Protein AF-X1UWQ8-F1 (afdb_monomer)

Sequence (134 aa):
TTWFAGAKGCVGIVIGEEEFTGERKAFIGAANGRNENADAEAITAWGIRLSVAVLQGLIKKLEVNSKVTKKVTGLIETWKCHICGEERPDDKISVLSKPLIINGQACGEQNIRYCNDRPGCLEGAKGFSFFKEG

Foldseek 3Di:
DDWDDDPVFIKDWEFDQDPPPRDTWIFIDTDRPPDPVVRNVCRNVPTHTDDPVNVVVVLVVVVVVPPPPPPPVPPFPWDQQPQPRDTDGPVQKDWDKDFDADPNDGPGIDTGIFGPPDPSRVVSSVVDDPDDDD

pLDDT: mean 83.84, std 14.4, range [43.22, 97.81]

Organism: NCBI:txid412755

Nearest PDB structures (foldseek):
  5xxu-assembly1_V  TM=4.695E-01  e=8.334E+00  Toxoplasma gondii
  4v8m-assembly1_AV  TM=4.162E-01  e=5.517E+00  Trypanosoma brucei brucei TREU927
  6om5-assembly1_A  TM=2.177E-01  e=3.061E+00  Haemophilus haemolyticus

Solvent-accessible surface area (backbone atoms only — not comparable to full-atom values): 8106 Å² total; per-residue (Å²): 116,50,77,52,75,55,101,90,47,25,37,36,42,33,74,36,64,40,90,91,74,68,49,79,43,43,20,40,29,78,36,86,76,83,45,70,66,64,41,43,51,50,23,60,76,72,30,48,75,56,50,71,67,57,52,51,54,49,51,56,61,50,56,74,53,76,84,66,58,83,72,74,77,64,78,68,65,58,44,61,17,74,67,81,63,48,74,35,49,55,95,43,48,41,73,51,76,43,76,33,68,58,97,89,38,78,78,51,72,42,77,45,35,21,34,72,83,38,71,71,26,54,59,43,54,74,74,59,64,98,69,73,87,127

Structure (mmCIF, N/CA/C/O backbone):
data_AF-X1UWQ8-F1
#
_entry.id   AF-X1UWQ8-F1
#
loop_
_atom_site.group_PDB
_atom_site.id
_atom_site.type_symbol
_atom_site.label_atom_id
_atom_site.label_alt_id
_atom_site.label_comp_id
_atom_site.label_asym_id
_atom_site.label_entity_id
_atom_site.label_seq_id
_atom_site.pdbx_PDB_ins_code
_atom_site.Cartn_x
_atom_site.Cartn_y
_atom_site.Cartn_z
_atom_site.occupancy
_atom_site.B_iso_or_equiv
_atom_site.auth_seq_id
_atom_site.auth_comp_id
_atom_site.auth_asym_id
_atom_site.auth_atom_id
_atom_site.pdbx_PDB_model_num
ATOM 1 N N . THR A 1 1 ? 8.408 4.550 -9.727 1.00 85.75 1 THR A N 1
ATOM 2 C CA . THR A 1 1 ? 8.168 4.367 -11.173 1.00 85.75 1 THR A CA 1
ATOM 3 C C . THR A 1 1 ? 7.731 2.932 -11.424 1.00 85.75 1 THR A C 1
ATOM 5 O O . THR A 1 1 ? 7.945 2.072 -10.576 1.00 85.75 1 THR A O 1
ATOM 8 N N . THR A 1 2 ? 7.059 2.654 -12.537 1.00 88.50 2 THR A N 1
ATOM 9 C CA . THR A 1 2 ? 6.747 1.297 -13.018 1.00 88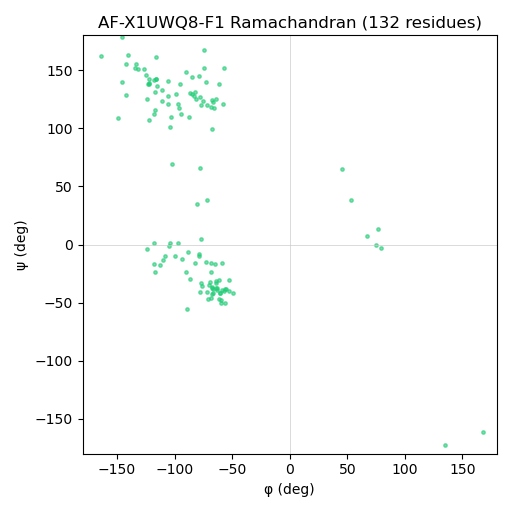.50 2 THR A CA 1
ATOM 10 C C . THR A 1 2 ? 6.864 1.305 -14.535 1.00 88.50 2 THR A C 1
ATOM 12 O O . THR A 1 2 ? 6.270 2.166 -15.175 1.00 88.50 2 THR A O 1
ATOM 15 N N . TRP A 1 3 ? 7.611 0.363 -15.108 1.00 88.44 3 TRP A N 1
ATOM 16 C CA . TRP A 1 3 ? 7.931 0.348 -16.536 1.00 88.44 3 TRP A CA 1
ATOM 17 C C . TRP A 1 3 ? 7.389 -0.897 -17.232 1.00 88.44 3 TRP A C 1
ATOM 19 O O . TRP A 1 3 ? 7.442 -2.003 -16.698 1.00 88.44 3 TRP A O 1
ATOM 29 N N . PHE A 1 4 ? 6.914 -0.706 -18.457 1.00 88.19 4 PHE A N 1
ATOM 30 C CA . PHE A 1 4 ? 6.446 -1.738 -19.370 1.00 88.19 4 PHE A CA 1
ATOM 31 C C . PHE A 1 4 ? 7.267 -1.628 -20.654 1.00 88.19 4 PHE A C 1
ATOM 33 O O . PHE A 1 4 ? 7.101 -0.683 -21.425 1.00 88.19 4 PHE A O 1
ATOM 40 N N . ALA A 1 5 ? 8.176 -2.574 -20.873 1.00 87.56 5 ALA A N 1
ATOM 41 C CA . ALA A 1 5 ? 9.035 -2.603 -22.051 1.00 87.56 5 ALA A CA 1
ATOM 42 C C . ALA A 1 5 ? 8.574 -3.686 -23.031 1.00 87.56 5 ALA A C 1
ATOM 44 O O . ALA A 1 5 ? 8.202 -4.791 -22.633 1.00 87.56 5 ALA A O 1
ATOM 4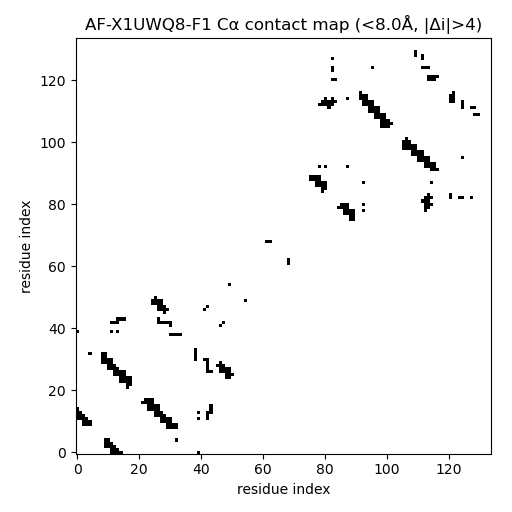5 N N . GLY A 1 6 ? 8.625 -3.377 -24.324 1.00 82.31 6 GLY A N 1
ATOM 46 C CA . GLY A 1 6 ? 8.396 -4.335 -25.399 1.00 82.31 6 GLY A CA 1
ATOM 47 C C . GLY A 1 6 ? 9.263 -4.020 -26.613 1.00 82.31 6 GLY A C 1
ATOM 48 O O . GLY A 1 6 ? 9.971 -3.018 -26.648 1.00 82.31 6 GLY A O 1
ATOM 49 N N . ALA A 1 7 ? 9.165 -4.842 -27.658 1.00 80.81 7 ALA A N 1
ATOM 50 C CA . ALA A 1 7 ? 9.965 -4.679 -28.879 1.00 80.81 7 ALA A CA 1
ATOM 51 C C . ALA A 1 7 ? 9.777 -3.319 -29.589 1.00 80.81 7 ALA A C 1
ATOM 53 O O . ALA A 1 7 ? 10.574 -2.960 -30.449 1.00 80.81 7 ALA A O 1
ATOM 54 N N . LYS A 1 8 ? 8.717 -2.572 -29.252 1.00 81.19 8 LYS A N 1
ATOM 55 C CA . LYS A 1 8 ? 8.367 -1.280 -29.859 1.00 81.19 8 LYS A CA 1
ATOM 56 C C . LYS A 1 8 ? 8.689 -0.064 -28.981 1.00 81.19 8 LYS A C 1
ATOM 58 O O . LYS A 1 8 ? 8.396 1.051 -29.397 1.00 81.19 8 LYS A O 1
ATOM 63 N N . GLY A 1 9 ? 9.267 -0.260 -27.795 1.00 85.31 9 GLY A N 1
ATOM 64 C CA . GLY A 1 9 ? 9.643 0.823 -26.884 1.00 85.31 9 GLY A CA 1
ATOM 65 C C . GLY A 1 9 ? 9.246 0.569 -25.433 1.00 85.31 9 GLY A C 1
ATOM 66 O O . GLY A 1 9 ? 8.779 -0.518 -25.077 1.00 85.31 9 GLY A O 1
ATOM 67 N N . CYS A 1 10 ? 9.432 1.596 -24.605 1.00 90.00 10 CYS A N 1
ATOM 68 C CA . CYS A 1 10 ? 9.157 1.565 -23.174 1.00 90.00 10 CYS A CA 1
ATOM 69 C C . CYS A 1 10 ? 8.023 2.532 -22.831 1.00 90.00 10 CYS A C 1
ATOM 71 O O . CYS A 1 10 ? 7.997 3.664 -23.303 1.00 90.00 10 CYS A O 1
ATOM 73 N N . VAL A 1 11 ? 7.092 2.095 -21.990 1.00 92.56 11 VAL A N 1
ATOM 74 C CA . VAL A 1 11 ? 6.048 2.938 -21.400 1.00 92.56 11 VAL A CA 1
ATOM 75 C C . VAL A 1 11 ? 6.247 2.953 -19.893 1.00 92.56 11 VAL A C 1
ATOM 77 O O . VAL A 1 11 ? 6.416 1.900 -19.282 1.00 92.56 11 VAL A O 1
ATOM 80 N N . GLY A 1 12 ? 6.235 4.136 -19.291 1.00 91.31 12 GLY A N 1
ATOM 81 C CA . GLY A 1 12 ? 6.406 4.325 -17.855 1.00 91.31 12 GLY A CA 1
ATOM 82 C C . GLY A 1 12 ? 5.170 4.907 -17.201 1.00 91.31 12 GLY A C 1
ATOM 83 O O . GLY A 1 12 ? 4.531 5.788 -17.769 1.00 91.31 12 GLY A O 1
ATOM 84 N N . ILE A 1 13 ? 4.874 4.443 -15.988 1.00 92.44 13 ILE A N 1
ATOM 85 C CA . ILE A 1 13 ? 4.025 5.134 -15.021 1.00 92.44 13 ILE A CA 1
ATOM 86 C C . ILE A 1 13 ? 4.933 5.719 -13.933 1.00 92.44 13 ILE A C 1
ATOM 88 O O . ILE A 1 13 ? 5.672 4.995 -13.256 1.00 92.44 13 ILE A O 1
ATOM 92 N N . VAL A 1 14 ? 4.890 7.035 -13.761 1.00 92.44 14 VAL A N 1
ATOM 93 C CA . VAL A 1 14 ? 5.773 7.799 -12.871 1.00 92.44 14 VAL A CA 1
ATOM 94 C C . VAL A 1 14 ? 4.927 8.565 -11.867 1.00 92.44 14 VAL A C 1
ATOM 96 O O . VAL A 1 14 ? 3.890 9.109 -12.226 1.00 92.44 14 VAL A O 1
ATOM 99 N N . ILE A 1 15 ? 5.349 8.589 -10.602 1.00 90.69 15 ILE A N 1
ATOM 100 C CA . ILE A 1 15 ? 4.745 9.472 -9.604 1.00 90.69 15 ILE A CA 1
ATOM 101 C C . ILE A 1 15 ? 5.625 10.711 -9.534 1.00 90.69 15 ILE A C 1
ATOM 103 O O . ILE A 1 15 ? 6.792 10.589 -9.169 1.00 90.69 15 ILE A O 1
ATOM 107 N N . GLY A 1 16 ? 5.061 11.859 -9.884 1.00 86.88 16 GLY A N 1
ATOM 108 C CA . GLY A 1 16 ? 5.704 13.163 -9.783 1.00 86.88 16 GLY A CA 1
ATOM 109 C C . GLY 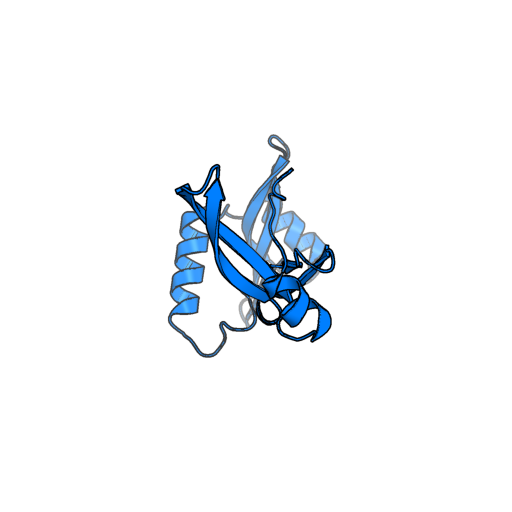A 1 16 ? 4.963 14.060 -8.802 1.00 86.88 16 GLY A C 1
ATOM 110 O O . GLY A 1 16 ? 3.802 13.810 -8.467 1.00 86.88 16 GLY A O 1
ATOM 111 N N . GLU A 1 17 ? 5.641 15.094 -8.333 1.00 85.44 17 GLU A N 1
ATOM 112 C CA . GLU A 1 17 ? 5.049 16.158 -7.530 1.00 85.44 17 GLU A CA 1
ATOM 113 C C . GLU A 1 17 ? 4.751 17.345 -8.447 1.00 85.44 17 GLU A C 1
ATOM 115 O O . GLU A 1 17 ? 5.595 17.736 -9.250 1.00 85.44 17 GLU A O 1
ATOM 120 N N . GLU A 1 18 ? 3.533 17.880 -8.395 1.00 77.69 18 G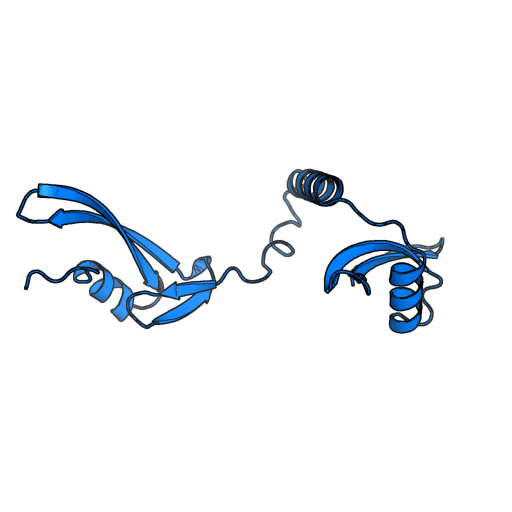LU A N 1
ATOM 121 C CA . GLU A 1 18 ? 3.200 19.068 -9.181 1.00 77.69 18 GLU A CA 1
ATOM 122 C C . GLU A 1 18 ? 3.778 20.315 -8.509 1.00 77.69 18 GLU A C 1
ATOM 124 O O . GLU A 1 18 ? 3.402 20.645 -7.386 1.00 77.69 18 GLU A O 1
ATOM 129 N N . GLU A 1 19 ? 4.646 21.032 -9.226 1.00 75.69 19 GLU A N 1
ATOM 130 C CA . GLU A 1 19 ? 5.445 22.150 -8.698 1.00 75.69 19 GLU A CA 1
ATOM 131 C C . GLU A 1 19 ? 4.621 23.239 -7.991 1.00 75.69 19 GLU A C 1
ATOM 133 O O . GLU A 1 19 ? 5.103 23.873 -7.057 1.00 75.69 19 GLU A O 1
ATOM 138 N N . PHE A 1 20 ? 3.370 23.455 -8.407 1.00 75.12 20 PHE A N 1
ATOM 139 C CA . PHE A 1 20 ? 2.521 24.522 -7.871 1.00 75.12 20 PHE A CA 1
ATOM 140 C C . PHE A 1 20 ? 1.677 24.115 -6.661 1.00 75.12 20 PHE A C 1
ATOM 142 O O . PHE A 1 20 ? 1.253 24.983 -5.901 1.00 75.12 20 PHE A O 1
ATOM 149 N N . THR A 1 21 ? 1.390 22.825 -6.484 1.00 81.56 21 THR A N 1
ATOM 150 C CA . THR A 1 21 ? 0.488 22.344 -5.420 1.00 81.56 21 THR A CA 1
ATOM 151 C C . THR A 1 21 ? 1.174 21.425 -4.419 1.00 81.56 21 THR A C 1
ATOM 153 O O . THR A 1 21 ? 0.616 21.183 -3.351 1.00 81.56 21 THR A O 1
ATOM 156 N N . GLY A 1 22 ? 2.350 20.884 -4.753 1.00 81.38 22 GLY A N 1
ATOM 157 C CA . GLY A 1 22 ? 3.002 19.826 -3.980 1.00 81.38 22 GLY A CA 1
ATOM 158 C C . GLY A 1 22 ? 2.233 18.497 -4.006 1.00 81.38 22 GLY A C 1
ATOM 159 O O . GLY A 1 22 ? 2.548 17.558 -3.275 1.00 81.38 22 GLY A O 1
ATOM 160 N N . GLU A 1 23 ? 1.172 18.391 -4.812 1.00 84.25 23 GLU A N 1
ATOM 161 C CA . GLU A 1 23 ? 0.337 17.199 -4.845 1.00 84.25 23 GLU A CA 1
ATOM 162 C C . GLU A 1 23 ? 1.030 16.100 -5.661 1.00 84.25 23 GLU A C 1
ATOM 164 O O . GLU A 1 23 ? 1.395 16.286 -6.827 1.00 84.25 23 GLU A O 1
ATOM 169 N N . ARG A 1 24 ? 1.167 14.912 -5.059 1.00 86.12 24 ARG A N 1
ATOM 170 C CA . ARG A 1 24 ? 1.704 13.728 -5.737 1.00 86.12 24 ARG A CA 1
ATOM 171 C C . ARG A 1 24 ? 0.699 13.190 -6.752 1.00 86.12 24 ARG A C 1
ATOM 173 O O . ARG A 1 24 ? -0.398 12.767 -6.393 1.00 86.12 24 ARG A O 1
ATOM 180 N N . LYS A 1 25 ? 1.100 13.142 -8.021 1.00 88.44 25 LYS A N 1
ATOM 181 C CA . LYS A 1 25 ? 0.277 12.710 -9.158 1.00 88.44 25 LYS A CA 1
ATOM 182 C C . LYS A 1 25 ? 0.977 11.620 -9.948 1.00 88.44 25 LYS A C 1
ATOM 184 O O . LYS A 1 25 ? 2.201 11.553 -9.996 1.00 88.44 25 LYS A O 1
ATOM 189 N N . ALA A 1 26 ? 0.186 10.755 -10.572 1.00 91.06 26 ALA A N 1
ATOM 190 C CA . ALA A 1 26 ? 0.696 9.738 -11.478 1.00 91.06 26 ALA A CA 1
ATOM 191 C C . ALA A 1 26 ? 0.633 10.235 -12.926 1.00 91.06 26 ALA A C 1
ATOM 193 O O . ALA A 1 26 ? -0.373 10.804 -13.351 1.00 91.06 26 ALA A O 1
ATOM 194 N N . PHE A 1 27 ? 1.683 9.959 -13.687 1.00 92.62 27 PHE A N 1
ATOM 195 C CA . PHE A 1 27 ? 1.832 10.291 -15.098 1.00 92.62 27 PHE A CA 1
ATOM 196 C C . PHE A 1 27 ? 2.142 9.022 -15.884 1.00 92.62 27 PHE A C 1
ATOM 198 O O . PHE A 1 27 ? 2.823 8.136 -15.370 1.00 92.62 27 PHE A O 1
ATOM 205 N N . ILE A 1 28 ? 1.652 8.928 -17.119 1.00 94.19 28 ILE A N 1
ATOM 206 C CA . ILE A 1 28 ? 1.987 7.853 -18.055 1.00 94.19 28 ILE A CA 1
ATOM 207 C C . ILE A 1 28 ? 2.566 8.429 -19.343 1.00 94.19 28 ILE A C 1
ATOM 209 O O . ILE A 1 28 ? 2.061 9.419 -19.874 1.00 94.19 28 ILE A O 1
ATOM 213 N N . GLY A 1 29 ? 3.611 7.802 -19.872 1.00 93.25 29 GLY A N 1
ATOM 214 C CA . GLY A 1 29 ? 4.221 8.244 -21.120 1.00 93.25 29 GLY A CA 1
ATOM 215 C C . GLY A 1 29 ? 5.124 7.195 -21.748 1.00 93.25 29 GLY A C 1
ATOM 216 O O . GLY A 1 29 ? 5.530 6.231 -21.099 1.00 93.25 29 GLY A O 1
ATOM 217 N N . ALA A 1 30 ? 5.410 7.379 -23.034 1.00 92.75 30 ALA A N 1
ATOM 218 C CA . ALA A 1 30 ? 6.411 6.594 -23.741 1.00 92.75 30 ALA A CA 1
ATOM 219 C C . ALA A 1 30 ? 7.800 7.205 -23.529 1.00 92.75 30 ALA A C 1
ATOM 221 O O . ALA A 1 30 ? 7.949 8.425 -23.492 1.00 92.75 30 ALA A O 1
ATOM 222 N N . ALA A 1 31 ? 8.807 6.349 -23.425 1.00 90.75 31 ALA A N 1
ATOM 223 C CA . ALA A 1 31 ? 10.193 6.722 -23.223 1.00 90.75 31 ALA A CA 1
ATOM 224 C C . ALA A 1 31 ? 11.129 5.836 -24.053 1.00 90.75 31 ALA A C 1
ATOM 226 O O . ALA A 1 31 ? 10.743 4.771 -24.549 1.00 90.75 31 ALA A O 1
ATOM 227 N N . ASN A 1 32 ? 12.372 6.288 -24.220 1.00 88.00 32 ASN A N 1
ATOM 228 C CA . ASN A 1 32 ? 13.354 5.586 -25.046 1.00 88.00 32 ASN A CA 1
ATOM 229 C C . ASN A 1 32 ? 14.049 4.429 -24.301 1.00 88.00 32 ASN A C 1
ATOM 231 O O . ASN A 1 32 ? 14.646 3.574 -24.957 1.00 88.00 32 ASN A O 1
ATOM 235 N N . GLY A 1 33 ? 13.956 4.384 -22.966 1.00 86.81 33 GLY A N 1
ATOM 236 C CA . GLY A 1 33 ? 14.443 3.283 -22.138 1.00 86.81 33 GLY A CA 1
ATOM 237 C C . GLY A 1 33 ? 15.959 3.254 -21.945 1.00 86.81 33 GLY A C 1
ATOM 238 O O . GLY A 1 33 ? 16.489 2.227 -21.526 1.00 86.81 33 GLY A O 1
ATOM 239 N N . ARG A 1 34 ? 16.679 4.331 -22.285 1.00 87.19 34 ARG A N 1
ATOM 240 C CA . ARG A 1 34 ? 18.147 4.399 -22.163 1.00 87.19 34 ARG A CA 1
ATOM 241 C C . ARG A 1 34 ? 18.603 4.850 -20.780 1.00 87.19 34 ARG A C 1
ATOM 243 O O . ARG A 1 34 ? 19.697 4.484 -20.363 1.00 87.19 34 ARG A O 1
ATOM 250 N N . ASN A 1 35 ? 17.801 5.666 -20.097 1.00 91.69 35 ASN A N 1
ATOM 251 C CA . ASN A 1 35 ? 18.098 6.162 -18.760 1.00 91.69 35 ASN A CA 1
ATOM 252 C C . ASN A 1 35 ? 16.790 6.390 -18.003 1.00 91.69 35 ASN A C 1
ATOM 254 O O . ASN A 1 35 ? 16.067 7.341 -18.284 1.00 91.69 35 ASN A O 1
ATOM 258 N N . GLU A 1 36 ? 16.531 5.539 -17.014 1.00 90.19 36 GLU A N 1
ATOM 259 C CA . GLU A 1 36 ? 15.294 5.567 -16.237 1.00 90.19 36 GLU A CA 1
ATOM 260 C C . GLU A 1 36 ? 15.021 6.926 -15.576 1.00 90.19 36 GLU A C 1
ATOM 262 O O . GLU A 1 36 ? 13.870 7.356 -15.550 1.00 90.19 36 GLU A O 1
ATOM 267 N N . ASN A 1 37 ? 16.045 7.617 -15.066 1.00 92.56 37 ASN A N 1
ATOM 268 C CA . ASN A 1 37 ? 15.836 8.894 -14.387 1.00 92.56 37 ASN A CA 1
ATOM 269 C C . ASN A 1 37 ? 15.450 9.998 -15.379 1.00 92.56 37 ASN A C 1
ATOM 271 O O . ASN A 1 37 ? 14.462 10.696 -15.175 1.00 92.56 37 ASN A O 1
ATOM 275 N N . ALA A 1 38 ? 16.177 10.094 -16.495 1.00 91.88 38 ALA A N 1
ATOM 276 C CA . ALA A 1 38 ? 15.857 11.055 -17.552 1.00 91.88 38 ALA A CA 1
ATOM 277 C C . ALA A 1 38 ? 14.481 10.771 -18.182 1.00 91.88 38 ALA A C 1
ATOM 279 O O . ALA A 1 38 ? 13.720 11.689 -18.483 1.00 91.88 38 ALA A O 1
ATOM 280 N N . ASP A 1 39 ? 14.138 9.493 -18.344 1.00 93.38 39 ASP A N 1
ATOM 281 C CA . ASP A 1 39 ? 12.834 9.065 -18.839 1.00 93.38 39 ASP A CA 1
ATOM 282 C C . ASP A 1 39 ? 11.714 9.402 -17.833 1.00 93.38 39 ASP A C 1
ATOM 284 O O . ASP A 1 39 ? 10.630 9.832 -18.231 1.00 93.38 39 ASP A O 1
ATOM 288 N N . ALA A 1 40 ? 11.961 9.256 -16.527 1.00 92.44 40 ALA A N 1
ATOM 289 C CA . ALA A 1 40 ? 11.001 9.609 -15.484 1.00 92.44 40 ALA A CA 1
ATOM 290 C C . ALA A 1 40 ? 10.745 11.123 -15.408 1.00 92.44 40 ALA A C 1
ATOM 292 O O . ALA A 1 40 ? 9.591 11.544 -15.289 1.00 92.44 40 ALA A O 1
ATOM 293 N N . GLU A 1 41 ? 11.796 11.936 -15.523 1.00 92.25 41 GLU A N 1
ATOM 294 C CA . GLU A 1 41 ? 11.696 13.397 -15.608 1.00 92.25 41 GLU A CA 1
ATOM 295 C C . GLU A 1 41 ? 10.908 13.820 -16.853 1.00 92.25 41 GLU A C 1
ATOM 297 O O . GLU A 1 41 ? 9.958 14.598 -16.754 1.00 92.25 41 GLU A O 1
ATOM 302 N N . ALA A 1 42 ? 11.218 13.235 -18.015 1.00 91.88 42 ALA A N 1
ATOM 303 C CA . ALA A 1 42 ? 10.509 13.518 -19.259 1.00 91.88 42 ALA A CA 1
ATOM 304 C C . ALA A 1 42 ? 9.014 13.168 -19.175 1.00 91.88 42 ALA A C 1
ATOM 306 O O . ALA A 1 42 ? 8.174 13.946 -19.627 1.00 91.88 42 ALA A O 1
ATOM 307 N N . ILE A 1 43 ? 8.659 12.030 -18.569 1.00 93.62 43 ILE A N 1
ATOM 308 C CA . ILE A 1 43 ? 7.256 11.636 -18.368 1.00 93.62 43 ILE A CA 1
ATOM 309 C C . ILE A 1 43 ? 6.563 12.523 -17.329 1.00 93.62 43 ILE A C 1
ATOM 311 O O . ILE A 1 43 ? 5.380 12.811 -17.480 1.00 93.62 43 ILE A O 1
ATOM 315 N N . THR A 1 44 ? 7.259 12.977 -16.291 1.00 91.75 44 THR A N 1
ATOM 316 C CA . THR A 1 44 ? 6.665 13.895 -15.306 1.00 91.75 44 THR A CA 1
ATOM 317 C C . THR A 1 44 ? 6.373 15.260 -15.932 1.00 91.75 44 THR A C 1
ATOM 319 O O . THR A 1 44 ? 5.330 15.845 -15.656 1.00 91.75 44 THR A O 1
ATOM 322 N N . ALA A 1 45 ? 7.247 15.734 -16.825 1.00 90.25 45 ALA A N 1
ATOM 323 C CA . ALA A 1 45 ? 7.083 17.011 -17.513 1.00 90.25 45 ALA A CA 1
ATOM 324 C C . ALA A 1 45 ? 6.062 16.966 -18.668 1.00 90.25 45 ALA A C 1
ATOM 326 O O . ALA A 1 45 ? 5.289 17.905 -18.842 1.00 90.25 45 ALA A O 1
ATOM 327 N N . TRP A 1 46 ? 6.050 15.889 -19.463 1.00 91.31 46 TRP A N 1
ATOM 328 C CA . TRP A 1 46 ? 5.309 15.826 -20.738 1.00 91.31 46 TRP A CA 1
ATOM 329 C C . TRP A 1 46 ? 4.310 14.670 -20.843 1.00 91.31 46 TRP A C 1
ATOM 331 O O . TRP A 1 46 ? 3.618 14.532 -21.853 1.00 91.31 46 TRP A O 1
ATOM 341 N N . GLY A 1 47 ? 4.249 13.801 -19.838 1.00 91.12 47 GLY A N 1
ATOM 342 C CA . GLY A 1 47 ? 3.351 12.655 -19.816 1.00 91.12 47 GLY A CA 1
ATOM 343 C C . GLY A 1 47 ? 1.897 13.038 -19.556 1.00 91.12 47 GLY A C 1
ATOM 344 O O . GLY A 1 47 ? 1.556 14.139 -19.125 1.00 91.12 47 GLY A O 1
ATOM 345 N N . ILE A 1 48 ? 1.008 12.078 -19.790 1.00 92.31 48 ILE A N 1
ATOM 346 C CA . ILE A 1 48 ? -0.418 12.242 -19.519 1.00 92.31 48 ILE A CA 1
ATOM 347 C C . ILE A 1 48 ? -0.661 11.992 -18.035 1.00 92.31 48 ILE A C 1
ATOM 349 O O . ILE A 1 48 ? -0.353 10.916 -17.518 1.00 92.31 48 ILE A O 1
ATOM 353 N N . ARG A 1 49 ? -1.278 12.959 -17.355 1.00 91.56 49 ARG A N 1
ATOM 354 C CA . ARG A 1 49 ? -1.736 12.784 -15.976 1.00 91.56 49 ARG A CA 1
ATOM 355 C C . ARG A 1 49 ? -2.816 11.704 -15.912 1.00 91.56 49 ARG A C 1
ATOM 357 O O . ARG A 1 49 ? -3.856 11.799 -16.562 1.00 91.56 49 ARG A O 1
ATOM 364 N N . LEU A 1 50 ? -2.596 10.701 -15.073 1.00 89.56 50 LEU A N 1
ATOM 365 C CA . LEU A 1 50 ? -3.591 9.689 -14.755 1.00 89.56 50 LEU A CA 1
ATOM 366 C C . LEU A 1 50 ? -4.522 10.213 -13.663 1.00 89.56 50 LEU A C 1
ATOM 368 O O . LEU A 1 50 ? -4.080 10.656 -12.601 1.00 89.56 50 LEU A O 1
ATOM 372 N N . SER A 1 51 ? -5.829 10.145 -13.909 1.00 84.62 51 SER A N 1
ATOM 373 C CA . SER A 1 51 ? -6.811 10.415 -12.863 1.00 84.62 51 SER A CA 1
ATOM 374 C C . SER A 1 51 ? -6.887 9.242 -11.886 1.00 84.62 51 SER A C 1
ATOM 376 O O . SER A 1 51 ? -6.676 8.081 -12.253 1.00 84.62 51 SER A O 1
ATOM 378 N N . VAL A 1 52 ? -7.259 9.540 -10.641 1.00 77.50 52 VAL A N 1
ATOM 379 C CA . VAL A 1 52 ? -7.497 8.520 -9.609 1.00 77.50 52 VAL A CA 1
ATOM 380 C C . VAL A 1 52 ? -8.529 7.490 -10.084 1.00 77.50 52 VAL A C 1
ATOM 382 O O . VAL A 1 52 ? -8.332 6.295 -9.888 1.00 77.50 52 VAL A O 1
ATOM 385 N N . ALA A 1 53 ? -9.570 7.922 -10.800 1.00 77.25 53 ALA A N 1
ATOM 386 C CA . ALA A 1 53 ? -10.593 7.032 -11.347 1.00 77.25 53 ALA A CA 1
ATOM 387 C C . ALA A 1 53 ? -10.037 6.038 -12.386 1.00 77.25 53 ALA A C 1
ATOM 389 O O . ALA A 1 53 ? -10.422 4.869 -12.390 1.00 77.25 53 ALA A O 1
ATOM 390 N N . VAL A 1 54 ? -9.109 6.469 -13.250 1.00 81.81 54 VAL A N 1
ATOM 391 C CA . VAL A 1 54 ? -8.456 5.573 -14.222 1.00 81.81 54 VAL A CA 1
ATOM 392 C C . VAL A 1 54 ? -7.562 4.567 -13.504 1.00 81.81 54 VAL A C 1
ATOM 394 O O . VAL A 1 54 ? -7.618 3.381 -13.821 1.00 81.81 54 VAL A O 1
ATOM 397 N N . LEU A 1 55 ? -6.794 5.008 -12.502 1.00 78.75 55 LEU A N 1
ATOM 398 C CA . LEU A 1 55 ? -5.979 4.112 -11.677 1.00 78.75 55 LEU A CA 1
ATOM 399 C C . LEU A 1 55 ? -6.841 3.063 -10.968 1.00 78.75 55 LEU A C 1
ATOM 401 O O . LEU A 1 55 ? -6.556 1.874 -11.065 1.00 78.75 55 LEU A O 1
ATOM 405 N N . GLN A 1 56 ? -7.936 3.481 -10.334 1.00 76.75 56 GLN A N 1
ATOM 406 C CA . GLN A 1 56 ? -8.892 2.578 -9.690 1.00 76.75 56 GLN A CA 1
ATOM 407 C C . GLN A 1 56 ? -9.515 1.594 -10.689 1.00 76.75 56 GLN A C 1
ATOM 409 O O . GLN A 1 56 ? -9.625 0.403 -10.402 1.00 76.75 56 GLN A O 1
ATOM 414 N N . GLY A 1 57 ? -9.879 2.057 -11.888 1.00 79.25 57 GLY A N 1
ATOM 415 C CA . GLY A 1 57 ? -10.401 1.199 -12.951 1.00 79.25 57 GLY A CA 1
ATOM 416 C C . GLY A 1 57 ? -9.383 0.169 -13.455 1.00 79.25 57 GLY A C 1
ATOM 417 O O . GLY A 1 57 ? -9.754 -0.973 -13.736 1.00 79.25 57 GLY A O 1
ATOM 418 N N . LEU A 1 58 ? -8.104 0.545 -13.546 1.00 75.12 58 LEU A N 1
ATOM 419 C CA . LEU A 1 58 ? -7.012 -0.363 -13.907 1.00 75.12 58 LEU A CA 1
ATOM 420 C C . LEU A 1 58 ? -6.757 -1.393 -12.807 1.00 75.12 58 LEU A C 1
ATOM 422 O O . LEU A 1 58 ? -6.691 -2.580 -13.113 1.00 75.12 58 LEU A O 1
ATOM 426 N N . ILE A 1 59 ? -6.694 -0.963 -11.545 1.00 76.12 59 ILE A N 1
ATOM 427 C CA . ILE A 1 59 ? -6.555 -1.853 -10.384 1.00 76.12 59 ILE A CA 1
ATOM 428 C C . ILE A 1 59 ? -7.689 -2.880 -10.384 1.00 76.12 59 ILE A C 1
ATOM 430 O O . ILE A 1 59 ? -7.421 -4.077 -10.413 1.00 76.12 59 ILE A O 1
ATOM 434 N N . LYS A 1 60 ? -8.941 -2.429 -10.520 1.00 74.00 60 LYS A N 1
ATOM 435 C CA . LYS A 1 60 ? -10.111 -3.313 -10.593 1.00 74.00 60 LYS A CA 1
ATOM 436 C C . LYS A 1 60 ? -10.018 -4.327 -11.739 1.00 74.00 60 LYS A C 1
ATOM 438 O O . LYS A 1 60 ? -10.382 -5.485 -11.569 1.00 74.00 60 LYS A O 1
ATOM 443 N N . LYS A 1 61 ? -9.522 -3.928 -12.918 1.00 72.38 61 LYS A N 1
ATOM 444 C CA . LYS A 1 61 ? -9.319 -4.850 -14.056 1.00 72.38 61 LYS A CA 1
ATOM 445 C C . LYS A 1 61 ? -8.198 -5.864 -13.811 1.00 72.38 61 LYS A C 1
ATOM 447 O O . LYS A 1 61 ? -8.274 -6.981 -14.319 1.00 72.38 61 LYS A O 1
ATOM 452 N N . LEU A 1 62 ? -7.170 -5.488 -13.057 1.00 67.44 62 LEU A N 1
ATOM 453 C CA . LEU A 1 62 ? -6.066 -6.374 -12.686 1.00 67.44 62 LEU A CA 1
ATOM 454 C C . LEU A 1 62 ? -6.465 -7.339 -11.558 1.00 67.44 62 LEU A C 1
ATOM 456 O O . LEU A 1 62 ? -6.051 -8.496 -11.574 1.00 67.44 62 LEU A O 1
ATOM 460 N N . GLU A 1 63 ? -7.329 -6.912 -10.636 1.00 61.91 63 GLU A N 1
ATOM 461 C CA . GLU A 1 63 ? -7.885 -7.739 -9.557 1.00 61.91 63 GLU A CA 1
ATOM 462 C C . GLU A 1 63 ? -8.762 -8.889 -10.066 1.00 61.91 63 GLU A C 1
ATOM 464 O O . GLU A 1 63 ? -8.735 -9.977 -9.492 1.00 61.91 63 GLU A O 1
ATOM 469 N N . VAL A 1 64 ? -9.454 -8.701 -11.194 1.00 56.16 64 VAL A N 1
ATOM 470 C CA . VAL A 1 64 ? -10.283 -9.743 -11.830 1.00 56.16 64 VAL A CA 1
ATOM 471 C C . VAL A 1 64 ? -9.440 -10.896 -12.419 1.00 56.16 64 VAL A C 1
ATOM 473 O O . VAL A 1 64 ? -9.959 -11.990 -12.623 1.00 56.16 64 VAL A O 1
ATOM 476 N N . ASN A 1 65 ? -8.124 -10.724 -12.605 1.00 54.78 65 ASN A N 1
ATOM 477 C CA . ASN A 1 65 ? -7.203 -11.782 -13.047 1.00 54.78 65 ASN A CA 1
ATOM 478 C C . ASN A 1 65 ? -6.393 -12.346 -11.860 1.00 54.78 65 ASN A C 1
ATOM 480 O O . ASN A 1 65 ? -5.181 -12.162 -11.725 1.00 54.78 65 ASN A O 1
ATOM 484 N N . SER A 1 66 ? -7.100 -13.050 -10.976 1.00 46.47 66 SER A N 1
ATOM 485 C CA . SER A 1 66 ? -6.732 -13.396 -9.594 1.00 46.47 66 SER A CA 1
ATOM 486 C C . SER A 1 66 ? -5.623 -14.454 -9.389 1.00 46.47 66 SER A C 1
ATOM 488 O O . SER A 1 66 ? -5.713 -15.273 -8.472 1.00 46.47 66 SER A O 1
ATOM 490 N N . LYS A 1 67 ? -4.562 -14.477 -10.205 1.00 49.25 67 LYS A N 1
ATOM 491 C CA . LYS A 1 67 ? -3.358 -15.294 -9.918 1.00 49.25 67 LYS A CA 1
ATOM 492 C C . LYS A 1 67 ? -2.098 -14.479 -9.613 1.00 49.25 67 LYS A C 1
ATOM 494 O O . LYS A 1 67 ? -1.180 -15.020 -9.008 1.00 49.25 67 LYS A O 1
ATOM 499 N N . VAL A 1 68 ? -2.054 -13.190 -9.960 1.00 49.38 68 VAL A N 1
ATOM 500 C CA . VAL A 1 68 ? -0.843 -12.347 -9.806 1.00 49.38 68 VAL A CA 1
ATOM 501 C C . VAL A 1 68 ? -0.995 -11.283 -8.700 1.00 49.38 68 VAL A C 1
ATOM 503 O O . VAL A 1 68 ? -0.012 -10.735 -8.203 1.00 49.38 68 VAL A O 1
ATOM 506 N N . THR A 1 69 ? -2.216 -11.047 -8.221 1.00 43.22 69 THR A N 1
ATOM 507 C CA . THR A 1 69 ? -2.595 -9.911 -7.363 1.00 43.22 69 THR A CA 1
ATOM 508 C C . THR A 1 69 ? -2.207 -10.000 -5.884 1.00 43.22 69 THR A C 1
ATOM 510 O O . THR A 1 69 ? -2.521 -9.089 -5.131 1.00 43.22 69 THR A O 1
ATOM 513 N N . LYS A 1 70 ? -1.471 -11.025 -5.438 1.00 45.78 70 LYS A N 1
ATOM 514 C CA . LYS A 1 70 ? -0.934 -11.057 -4.060 1.00 45.78 70 LYS A CA 1
ATOM 515 C C . LYS A 1 70 ? 0.325 -10.201 -3.857 1.00 45.78 70 LYS A C 1
ATOM 517 O O . LYS A 1 70 ? 0.768 -10.061 -2.724 1.00 45.78 70 LYS A O 1
ATOM 522 N N . LYS A 1 71 ? 0.928 -9.652 -4.923 1.00 46.00 71 LYS A N 1
ATOM 523 C CA . LYS A 1 71 ? 2.260 -9.015 -4.850 1.00 46.00 71 LYS A CA 1
ATOM 524 C C . LYS A 1 71 ? 2.276 -7.482 -4.976 1.00 46.00 71 LYS A C 1
ATOM 526 O O . LYS A 1 71 ? 3.323 -6.897 -4.743 1.00 46.00 71 LYS A O 1
ATOM 531 N N . VAL A 1 72 ? 1.162 -6.834 -5.343 1.00 45.28 72 VAL A N 1
ATOM 532 C CA . VAL A 1 72 ? 1.141 -5.390 -5.692 1.00 45.28 72 VAL A CA 1
ATOM 533 C C . VAL A 1 72 ? 0.276 -4.525 -4.764 1.00 45.28 72 VAL A C 1
ATOM 535 O O . VAL A 1 72 ? 0.584 -3.353 -4.593 1.00 45.28 72 VAL A O 1
ATOM 538 N N . THR A 1 73 ? -0.726 -5.079 -4.078 1.00 43.31 73 THR A N 1
ATOM 539 C CA . THR A 1 73 ? -1.458 -4.375 -2.998 1.00 43.31 73 THR A CA 1
ATOM 540 C C . THR A 1 73 ? -0.815 -4.559 -1.620 1.00 43.31 73 THR A C 1
ATOM 542 O O . THR A 1 73 ? -1.188 -3.893 -0.666 1.00 43.31 73 THR A O 1
ATOM 545 N N . GLY A 1 74 ? 0.214 -5.405 -1.522 1.00 45.16 74 GLY A N 1
ATOM 546 C CA . GLY A 1 74 ? 1.033 -5.613 -0.327 1.00 45.16 74 GLY A CA 1
ATOM 547 C C . GLY A 1 74 ? 2.118 -4.554 -0.118 1.00 45.16 74 GLY A C 1
ATOM 548 O O . GLY A 1 74 ? 3.196 -4.889 0.370 1.00 45.16 74 GLY A O 1
ATOM 549 N N . LEU A 1 75 ? 1.869 -3.289 -0.471 1.00 49.59 75 LEU A N 1
ATOM 550 C CA . LEU A 1 75 ? 2.656 -2.174 0.066 1.00 49.59 75 LEU A CA 1
ATOM 551 C C . LEU A 1 75 ? 2.165 -1.879 1.494 1.00 49.59 75 LEU A C 1
ATOM 553 O O . LEU A 1 75 ? 1.595 -0.838 1.776 1.00 49.59 75 LEU A O 1
ATOM 557 N N . ILE A 1 76 ? 2.396 -2.870 2.359 1.00 59.47 76 ILE A N 1
ATOM 558 C CA . ILE A 1 76 ? 2.546 -2.786 3.813 1.00 59.47 76 ILE A CA 1
ATOM 559 C C . ILE A 1 76 ? 1.495 -1.919 4.533 1.00 59.47 76 ILE A C 1
ATOM 561 O O . ILE A 1 76 ? 1.834 -0.929 5.176 1.00 59.47 76 ILE A O 1
ATOM 565 N N . GLU A 1 77 ? 0.220 -2.314 4.500 1.00 72.81 77 GLU A N 1
ATOM 566 C CA . GLU A 1 77 ? -0.693 -1.891 5.568 1.00 72.81 77 GLU A CA 1
ATOM 567 C C . GLU A 1 77 ? -0.233 -2.580 6.859 1.00 72.81 77 GLU A C 1
ATOM 569 O O . GLU A 1 77 ? -0.431 -3.782 7.069 1.00 72.81 77 GLU A O 1
ATOM 574 N N . THR A 1 78 ? 0.507 -1.830 7.677 1.00 87.00 78 THR A N 1
ATOM 575 C CA . THR A 1 78 ? 0.816 -2.231 9.043 1.00 87.00 78 THR A CA 1
ATOM 576 C C . THR A 1 78 ? -0.250 -1.705 9.982 1.00 87.00 78 THR A C 1
ATOM 578 O O . THR A 1 78 ? -0.820 -0.632 9.789 1.00 87.00 78 THR A O 1
ATOM 581 N N . TRP A 1 79 ? -0.495 -2.465 11.038 1.00 93.56 79 TRP A N 1
ATOM 582 C CA . TRP A 1 79 ? -1.336 -2.045 12.135 1.00 93.56 79 TRP A CA 1
ATOM 583 C C . TRP A 1 79 ? -0.558 -2.095 13.435 1.00 93.56 79 TRP A C 1
ATOM 585 O O . TRP A 1 79 ? 0.136 -3.069 13.744 1.00 93.56 79 TRP A O 1
ATOM 595 N N . LYS A 1 80 ? -0.768 -1.067 14.253 1.00 95.50 80 LYS A N 1
ATOM 596 C CA . LYS A 1 80 ? -0.317 -1.065 15.636 1.00 95.50 80 LYS A CA 1
ATOM 597 C C . LYS A 1 80 ? -1.064 -2.106 16.462 1.00 95.50 80 LYS A C 1
ATOM 599 O O . LYS A 1 80 ? -2.290 -2.021 16.616 1.00 95.50 80 LYS A O 1
ATOM 604 N N . CYS A 1 81 ? -0.311 -3.013 17.076 1.00 96.94 81 CYS A N 1
ATOM 605 C CA . CYS A 1 81 ? -0.791 -3.838 18.177 1.00 96.94 81 CYS A CA 1
ATOM 606 C C . CYS A 1 81 ? -1.047 -2.954 19.407 1.00 96.94 81 CYS A C 1
ATOM 608 O O . CYS A 1 81 ? -0.147 -2.263 19.882 1.00 96.94 81 CYS A O 1
ATOM 610 N N . HIS A 1 82 ? -2.255 -2.990 19.967 1.00 96.50 82 HIS A N 1
ATOM 611 C CA . HIS A 1 82 ? -2.605 -2.232 21.174 1.00 96.50 82 HIS A CA 1
ATOM 612 C C . HIS A 1 82 ? -1.976 -2.804 22.449 1.00 96.50 82 HIS A C 1
ATOM 614 O O . HIS A 1 82 ? -1.924 -2.105 23.455 1.00 96.50 82 HIS A O 1
ATOM 620 N N . ILE A 1 83 ? -1.470 -4.043 22.405 1.00 97.25 83 ILE A N 1
ATOM 621 C CA . ILE A 1 83 ? -0.863 -4.718 23.562 1.00 97.25 83 ILE A 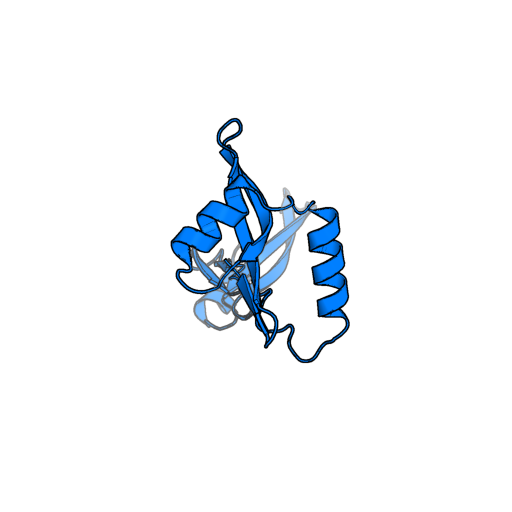CA 1
ATOM 622 C C . ILE A 1 83 ? 0.633 -4.425 23.665 1.00 97.25 83 ILE A C 1
ATOM 624 O O . ILE A 1 83 ? 1.096 -3.952 24.697 1.00 97.25 83 ILE A O 1
ATOM 628 N N . CYS A 1 84 ? 1.401 -4.694 22.604 1.00 96.69 84 CYS A N 1
ATOM 629 C CA . CYS A 1 84 ? 2.854 -4.492 22.609 1.00 96.69 84 CYS A CA 1
ATOM 630 C C . CYS A 1 84 ? 3.304 -3.187 21.936 1.00 96.69 84 CYS A C 1
ATOM 632 O O . CYS A 1 84 ? 4.472 -2.834 22.032 1.00 96.69 84 CYS A O 1
ATOM 634 N N . GLY A 1 85 ? 2.411 -2.475 21.242 1.00 95.56 85 GLY A N 1
ATOM 635 C CA . GLY A 1 85 ? 2.701 -1.177 20.625 1.00 95.56 85 GLY A CA 1
ATOM 636 C C . GLY A 1 85 ? 3.454 -1.217 19.292 1.00 95.56 85 GLY A C 1
ATOM 637 O O . GLY A 1 85 ? 3.655 -0.160 18.702 1.00 95.56 85 GLY A O 1
ATOM 638 N N . GLU A 1 86 ? 3.855 -2.392 18.807 1.00 96.38 86 GLU A N 1
ATOM 639 C CA . GLU A 1 86 ? 4.591 -2.536 17.544 1.00 96.38 86 GLU A CA 1
ATOM 640 C C . GLU A 1 86 ? 3.671 -2.440 16.318 1.00 96.38 86 GLU A C 1
ATOM 642 O O . GLU A 1 86 ? 2.543 -2.941 16.340 1.00 96.38 86 GLU A O 1
ATOM 647 N N . GLU A 1 87 ? 4.190 -1.847 15.239 1.00 94.31 87 GLU A N 1
ATOM 648 C CA . GLU A 1 87 ? 3.608 -1.899 13.893 1.00 94.31 87 GLU A CA 1
ATOM 649 C C . GLU A 1 87 ? 3.881 -3.272 13.273 1.00 94.31 87 GLU A C 1
ATOM 651 O O . GLU A 1 87 ? 5.033 -3.704 13.173 1.00 94.31 87 GLU A O 1
ATOM 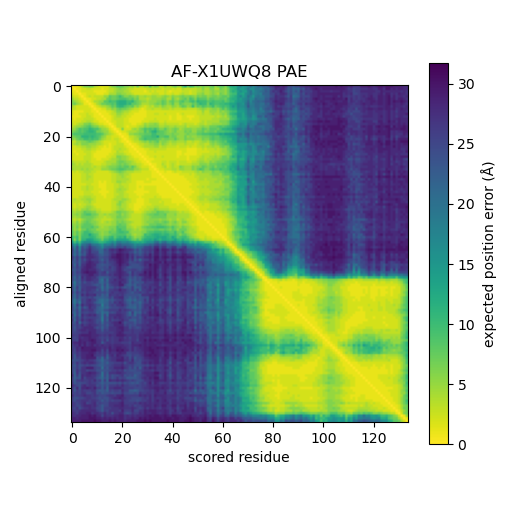656 N N . ARG A 1 88 ? 2.827 -3.984 12.867 1.00 92.50 88 ARG A N 1
ATOM 657 C CA . ARG A 1 88 ? 2.938 -5.329 12.287 1.00 92.50 88 ARG A CA 1
ATOM 658 C C . ARG A 1 88 ? 2.110 -5.435 11.006 1.00 92.50 88 ARG A C 1
ATOM 660 O O . ARG A 1 88 ? 1.094 -4.757 10.911 1.00 92.50 88 ARG A O 1
ATOM 667 N N . PRO A 1 89 ? 2.499 -6.288 10.045 1.00 90.88 89 PRO A N 1
ATOM 668 C CA . PRO A 1 89 ? 1.686 -6.549 8.858 1.00 90.88 89 PRO A CA 1
ATOM 669 C C . PRO A 1 89 ? 0.283 -7.056 9.213 1.00 90.88 89 PRO A C 1
ATOM 671 O O . PRO A 1 89 ? 0.113 -7.720 10.238 1.00 90.88 89 PRO A O 1
ATOM 674 N N . ASP A 1 90 ? -0.691 -6.791 8.343 1.00 88.38 90 ASP A N 1
ATOM 675 C CA . ASP A 1 90 ? -2.087 -7.222 8.499 1.00 88.38 90 ASP A CA 1
ATOM 676 C C . ASP A 1 90 ? -2.245 -8.718 8.834 1.00 88.38 90 ASP A C 1
ATOM 678 O O . ASP A 1 90 ? -2.957 -9.068 9.772 1.00 88.38 90 ASP A O 1
ATOM 682 N N . ASP A 1 91 ? -1.473 -9.609 8.193 1.00 90.88 91 ASP A N 1
ATOM 683 C CA . ASP A 1 91 ? -1.534 -11.058 8.454 1.00 90.88 91 ASP A CA 1
ATOM 684 C C . ASP A 1 91 ? -1.082 -11.455 9.873 1.00 90.88 91 ASP A C 1
ATOM 686 O O . ASP A 1 91 ? -1.363 -12.567 10.333 1.00 90.88 91 ASP A O 1
ATOM 690 N N . LYS A 1 92 ? -0.384 -10.557 10.578 1.00 94.62 92 LYS A N 1
ATOM 691 C CA . LYS A 1 92 ? 0.080 -10.743 11.962 1.00 94.62 92 LYS A CA 1
ATOM 692 C C . LYS A 1 92 ? -0.832 -10.106 12.997 1.00 94.62 92 LYS A C 1
ATOM 694 O O . LYS A 1 92 ? -0.530 -10.171 14.190 1.00 94.62 92 LYS A O 1
ATOM 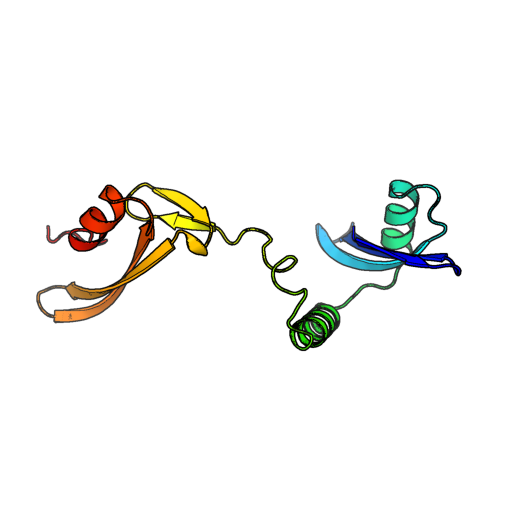699 N N . ILE A 1 93 ? -1.929 -9.488 12.572 1.00 96.69 93 ILE A N 1
A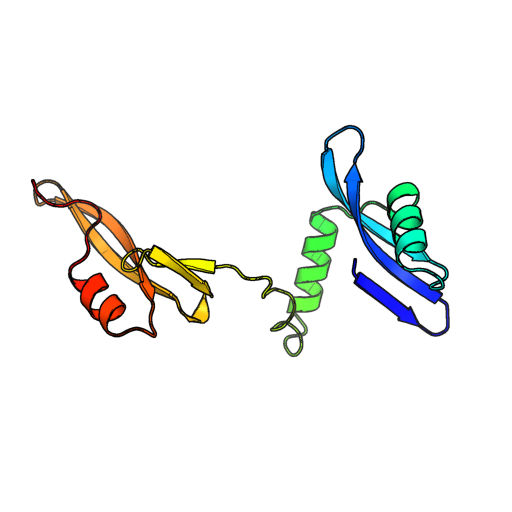TOM 700 C CA . ILE A 1 93 ? -2.835 -8.756 13.446 1.00 96.69 93 ILE A CA 1
ATOM 701 C C . ILE A 1 93 ? -4.203 -9.430 13.448 1.00 96.69 93 ILE A C 1
ATOM 703 O O . ILE A 1 93 ? -4.691 -9.973 12.463 1.00 96.69 93 ILE A O 1
ATOM 707 N N . SER A 1 94 ? -4.836 -9.443 14.612 1.00 96.44 94 SER A N 1
ATOM 708 C CA . SER A 1 94 ? -6.235 -9.831 14.757 1.00 96.44 94 SER A CA 1
ATOM 709 C C . SER A 1 94 ? -6.959 -8.821 15.630 1.00 96.44 94 SER A C 1
ATOM 711 O O . SER A 1 94 ? -6.334 -8.111 16.420 1.00 96.44 94 SER A O 1
ATOM 713 N N . VAL A 1 95 ? -8.276 -8.729 15.450 1.00 96.75 95 VAL A N 1
ATOM 714 C CA . VAL A 1 95 ? -9.141 -7.799 16.179 1.00 96.75 95 VAL A CA 1
ATOM 715 C C . VAL A 1 95 ? -10.033 -8.594 17.116 1.00 96.75 95 VAL A C 1
ATOM 717 O O . VAL A 1 95 ? -10.760 -9.481 16.677 1.00 96.75 95 VAL A O 1
ATOM 720 N N . LEU A 1 96 ? -9.981 -8.270 18.403 1.00 95.56 96 LEU A N 1
ATOM 721 C CA . LEU A 1 96 ? -10.921 -8.760 19.398 1.00 95.56 96 LEU A CA 1
ATOM 722 C C . LEU A 1 96 ? -11.920 -7.649 19.714 1.00 95.56 96 LEU A C 1
ATOM 724 O O . LEU A 1 96 ? -11.561 -6.648 20.340 1.00 95.56 96 LEU A O 1
ATOM 728 N N . SER A 1 97 ? -13.161 -7.838 19.279 1.00 94.94 97 SER A N 1
ATOM 729 C CA . SER A 1 97 ? -14.276 -6.941 19.577 1.00 94.94 97 SER A CA 1
ATOM 730 C C . SER A 1 97 ? -14.917 -7.329 20.905 1.00 94.94 97 SER A C 1
ATOM 732 O O . SER A 1 97 ? -15.221 -8.500 21.138 1.00 94.94 97 SER A O 1
ATOM 734 N N . LYS A 1 98 ? -15.108 -6.356 21.796 1.00 90.00 98 LYS A N 1
ATOM 735 C CA . LYS A 1 98 ? -15.812 -6.541 23.073 1.00 90.00 98 LYS A CA 1
ATOM 736 C C . LYS A 1 98 ? -16.793 -5.397 23.301 1.00 90.00 98 LYS A C 1
ATOM 738 O O . LYS A 1 98 ? -16.510 -4.287 22.855 1.00 90.00 98 LYS A O 1
ATOM 743 N N . PRO A 1 99 ? -17.896 -5.608 24.032 1.00 89.12 99 PRO A N 1
ATOM 744 C CA . PRO A 1 99 ? -18.766 -4.509 24.423 1.00 89.12 99 PRO A CA 1
ATOM 745 C C . PRO A 1 99 ? -18.004 -3.499 25.296 1.00 89.12 99 PRO A C 1
ATOM 747 O O . PRO A 1 99 ? -17.216 -3.867 26.173 1.00 89.12 99 PRO A O 1
ATOM 750 N N . LEU A 1 100 ? -18.235 -2.215 25.042 1.00 84.94 100 LEU A N 1
ATOM 751 C CA . LEU A 1 100 ? -17.787 -1.113 25.880 1.00 84.94 100 LEU A CA 1
ATOM 752 C C . LEU A 1 100 ? -18.851 -0.857 26.949 1.00 84.94 100 LEU A C 1
ATOM 754 O O . LEU A 1 100 ? -19.944 -0.378 26.640 1.00 84.94 100 LEU A O 1
ATOM 758 N N . ILE A 1 101 ? -18.526 -1.188 28.196 1.00 83.88 101 ILE A N 1
ATOM 759 C CA . ILE A 1 101 ? -19.405 -0.981 29.347 1.00 83.88 101 ILE A CA 1
ATOM 760 C C . ILE A 1 101 ? -19.006 0.325 30.037 1.00 83.88 101 ILE A C 1
ATOM 762 O O . ILE A 1 101 ? -17.863 0.471 30.460 1.00 83.88 101 ILE A O 1
ATOM 766 N N . ILE A 1 102 ? -19.939 1.270 30.142 1.00 79.12 102 ILE A N 1
ATOM 767 C CA . ILE A 1 102 ? -19.785 2.509 30.916 1.00 79.12 102 ILE A CA 1
ATOM 768 C C . ILE A 1 102 ? -20.948 2.561 31.904 1.00 79.12 102 ILE A C 1
ATOM 770 O O . ILE A 1 102 ? -22.104 2.452 31.499 1.00 79.12 102 ILE A O 1
ATOM 774 N N . ASN A 1 103 ? -20.653 2.700 33.200 1.00 81.19 103 ASN A N 1
ATOM 775 C CA . ASN A 1 103 ? -21.654 2.706 34.276 1.00 81.19 103 ASN A CA 1
ATOM 776 C C . ASN A 1 103 ? -22.592 1.480 34.247 1.00 81.19 103 ASN A C 1
ATOM 778 O O . ASN A 1 103 ? -23.797 1.601 34.454 1.00 81.19 103 ASN A O 1
ATOM 782 N N . GLY A 1 104 ? -22.054 0.298 33.927 1.00 79.69 104 GLY A N 1
ATOM 783 C CA . GLY A 1 104 ? -22.832 -0.942 33.820 1.00 79.69 104 GLY A CA 1
ATOM 784 C C . GLY A 1 104 ? -23.699 -1.072 32.559 1.00 79.69 104 GLY A C 1
ATOM 785 O O . GLY A 1 104 ? -24.343 -2.104 32.382 1.00 79.69 104 GLY A O 1
ATOM 786 N N . GLN A 1 105 ? -23.699 -0.083 31.657 1.00 82.19 105 GLN A N 1
ATOM 787 C CA . GLN A 1 105 ? -24.471 -0.114 30.414 1.00 82.19 105 GLN A CA 1
ATOM 788 C C . GLN A 1 105 ? -23.556 -0.243 29.189 1.00 82.19 105 GLN A C 1
ATOM 790 O O . GLN A 1 105 ? -22.569 0.481 29.045 1.00 82.19 105 GLN A O 1
ATOM 795 N N . ALA A 1 106 ? -23.896 -1.162 28.280 1.00 83.50 106 ALA A N 1
ATOM 796 C CA . ALA A 1 106 ? -23.216 -1.279 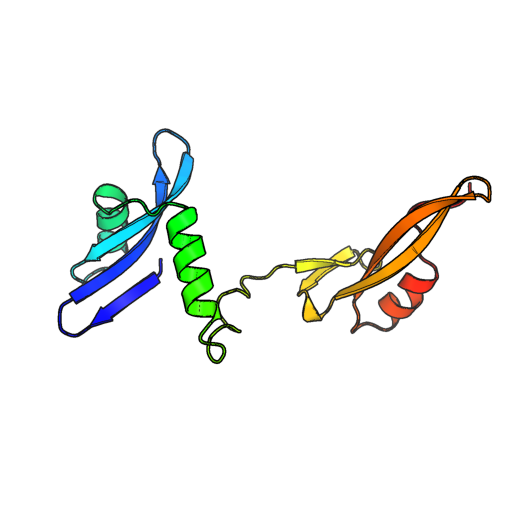26.994 1.00 83.50 106 ALA A CA 1
ATOM 797 C C . ALA A 1 106 ? -23.527 -0.048 26.129 1.00 83.50 106 ALA A C 1
ATOM 799 O O . ALA A 1 106 ? -24.683 0.215 25.800 1.00 83.50 106 ALA A O 1
ATOM 800 N N . CYS A 1 107 ? -22.492 0.711 25.781 1.00 85.50 107 CYS A N 1
ATOM 801 C CA . CYS A 1 107 ? -22.599 1.965 25.027 1.00 85.50 107 CYS A CA 1
ATOM 802 C C . CYS A 1 107 ? -21.886 1.916 23.665 1.00 85.50 107 CYS A C 1
ATOM 804 O O . CYS A 1 107 ? -21.894 2.897 22.927 1.00 85.50 107 CYS A O 1
ATOM 806 N N . GLY A 1 108 ? -21.289 0.773 23.318 1.00 87.31 108 GLY A N 1
ATOM 807 C CA . GLY A 1 108 ? -20.630 0.549 22.037 1.00 87.31 108 GLY A CA 1
ATOM 808 C C . GLY A 1 108 ? -19.785 -0.720 22.039 1.00 87.31 108 GLY A C 1
ATOM 809 O O . GLY A 1 108 ? -19.932 -1.578 22.910 1.00 87.31 108 GLY A O 1
ATOM 810 N N . GLU A 1 109 ? -18.869 -0.809 21.081 1.00 90.94 109 GLU A N 1
ATOM 811 C CA . GLU A 1 109 ? -17.881 -1.881 20.970 1.00 90.94 109 GLU A CA 1
ATOM 812 C C . GLU A 1 109 ? -16.468 -1.294 20.974 1.00 90.94 109 GLU A C 1
ATOM 814 O O . GLU A 1 109 ? -16.208 -0.239 20.394 1.00 90.94 109 GLU A O 1
ATOM 819 N N . GLN A 1 110 ? -15.539 -1.991 21.620 1.00 91.12 110 GLN A N 1
ATOM 820 C CA . GLN A 1 110 ? -14.112 -1.715 21.549 1.00 91.12 110 GLN A CA 1
ATOM 821 C C . GLN A 1 110 ? -13.423 -2.770 20.685 1.00 91.12 110 GLN A C 1
ATOM 823 O O . GLN A 1 110 ? -13.560 -3.968 20.923 1.00 91.12 110 GLN A O 1
ATOM 828 N N . ASN A 1 111 ? -12.654 -2.307 19.700 1.00 95.19 111 ASN A N 1
ATOM 829 C CA . ASN A 1 111 ? -11.916 -3.150 18.764 1.00 95.19 111 ASN A CA 1
ATOM 830 C C . ASN A 1 111 ? -10.432 -3.157 19.130 1.00 95.19 111 ASN A C 1
ATOM 832 O O . ASN A 1 111 ? -9.698 -2.209 18.839 1.00 95.19 111 ASN A O 1
ATOM 836 N N . ILE A 1 112 ? -9.996 -4.231 19.784 1.00 95.62 112 ILE A N 1
ATOM 837 C CA . ILE A 1 112 ? -8.630 -4.383 20.288 1.00 95.62 112 ILE A CA 1
ATOM 838 C C . ILE A 1 112 ? -7.808 -5.143 19.250 1.00 95.62 112 ILE A C 1
ATOM 840 O O . ILE A 1 112 ? -8.029 -6.330 19.025 1.00 95.62 112 ILE A O 1
ATOM 844 N N . ARG A 1 113 ? -6.839 -4.475 18.627 1.00 97.00 113 ARG A N 1
ATOM 845 C CA . ARG A 1 113 ? -5.881 -5.075 17.693 1.00 97.00 113 ARG A CA 1
ATOM 846 C C . ARG A 1 113 ? -4.707 -5.671 18.456 1.00 97.00 113 ARG A C 1
ATOM 848 O O . ARG A 1 113 ? -4.084 -4.986 19.266 1.00 97.00 113 ARG A O 1
ATOM 855 N N . TYR A 1 114 ? -4.359 -6.919 18.176 1.00 97.75 114 TYR A N 1
ATOM 856 C CA . TYR A 1 114 ? -3.260 -7.614 18.843 1.00 97.75 114 TYR A CA 1
ATOM 857 C C . TYR A 1 114 ? -2.476 -8.508 17.880 1.00 97.75 114 TYR A C 1
ATOM 859 O O . TYR A 1 114 ? -3.005 -8.947 16.860 1.00 97.75 114 TYR A O 1
ATOM 867 N N . CYS A 1 115 ? -1.211 -8.783 18.214 1.00 97.81 115 CYS A N 1
ATOM 868 C CA . CYS A 1 115 ? -0.384 -9.734 17.470 1.00 97.81 115 CYS A CA 1
ATOM 869 C C . CYS A 1 115 ? -0.959 -11.150 17.618 1.00 97.81 115 CYS A C 1
ATOM 871 O O . CYS A 1 115 ? -0.976 -11.687 18.728 1.00 97.81 115 CYS A O 1
ATOM 873 N N . ASN A 1 116 ? -1.386 -11.765 16.518 1.00 96.19 116 ASN A N 1
ATOM 874 C CA . ASN A 1 116 ? -1.965 -13.115 16.517 1.00 96.19 116 ASN A CA 1
ATOM 875 C C . ASN A 1 116 ? -0.913 -14.235 16.604 1.00 96.19 116 ASN A C 1
ATOM 877 O O . ASN A 1 116 ? -1.250 -15.393 16.834 1.00 96.19 116 ASN A O 1
ATOM 881 N N . ASP A 1 117 ? 0.360 -13.875 16.461 1.00 96.75 117 ASP A N 1
ATOM 882 C CA . ASP A 1 117 ? 1.507 -14.777 16.446 1.00 96.75 117 ASP A CA 1
ATOM 883 C C . ASP A 1 117 ? 2.329 -14.739 17.743 1.00 96.75 117 ASP A C 1
ATOM 885 O O . ASP A 1 117 ? 3.309 -15.471 17.882 1.00 96.75 117 ASP A O 1
ATOM 889 N N . ARG A 1 118 ? 1.946 -13.897 18.715 1.00 96.88 118 ARG A N 1
ATOM 890 C CA . ARG A 1 118 ? 2.646 -13.751 19.999 1.00 96.88 118 ARG A CA 1
ATOM 891 C C . ARG A 1 118 ? 1.741 -14.156 21.166 1.00 96.88 118 ARG A C 1
ATOM 893 O O . ARG A 1 118 ? 0.787 -13.429 21.453 1.00 96.88 118 ARG A O 1
ATOM 900 N N . PRO A 1 119 ? 2.082 -15.218 21.921 1.00 96.19 119 PRO A N 1
ATOM 901 C CA . PRO A 1 119 ? 1.301 -15.665 23.079 1.00 96.19 119 PRO A CA 1
ATOM 902 C C . PRO A 1 119 ? 1.010 -14.557 24.102 1.00 96.19 119 PRO A C 1
ATOM 904 O O . PRO A 1 119 ? -0.112 -14.438 24.584 1.00 96.19 119 PRO A O 1
ATOM 907 N N . GLY A 1 120 ? 1.980 -13.676 24.374 1.00 96.38 120 GLY A N 1
ATOM 908 C CA . GLY A 1 120 ? 1.776 -12.553 25.297 1.00 96.38 120 GLY A CA 1
ATOM 909 C C . GLY A 1 120 ? 0.732 -11.534 24.819 1.00 96.38 120 GLY A C 1
ATOM 910 O O . GLY A 1 120 ? -0.002 -10.979 25.631 1.00 96.38 120 GLY A O 1
ATOM 911 N N . CYS A 1 121 ? 0.618 -11.309 23.505 1.00 97.25 121 CYS A N 1
ATOM 912 C CA . CYS A 1 121 ? -0.397 -10.415 22.940 1.00 97.25 121 CYS A CA 1
ATOM 913 C C . CYS A 1 121 ? -1.786 -11.064 22.918 1.00 97.25 121 CYS A C 1
ATOM 915 O O . CYS A 1 121 ? -2.769 -10.374 23.170 1.00 97.25 121 CYS A O 1
ATOM 917 N N . LEU A 1 122 ? -1.856 -12.375 22.666 1.00 95.19 122 LEU A N 1
ATOM 918 C CA . LEU A 1 122 ? -3.091 -13.163 22.719 1.00 95.19 122 LEU A CA 1
ATOM 919 C C . LEU A 1 122 ? -3.736 -13.111 24.109 1.00 95.19 122 LEU A C 1
ATOM 921 O O . LEU A 1 122 ? -4.918 -12.791 24.231 1.00 95.19 122 LEU A O 1
ATOM 925 N N . GLU A 1 123 ? -2.958 -13.376 25.160 1.00 95.19 123 GLU A N 1
ATOM 926 C CA . GLU A 1 123 ? -3.470 -13.315 26.533 1.00 95.19 123 GLU A CA 1
ATOM 927 C C . GLU A 1 123 ? -3.722 -11.871 26.982 1.00 95.19 123 GLU A C 1
ATOM 929 O O . GLU A 1 123 ? -4.771 -11.577 27.558 1.00 95.19 123 GLU A O 1
ATOM 934 N N . GLY A 1 124 ? -2.825 -10.939 26.641 1.00 93.56 124 GLY A N 1
ATOM 935 C CA . GLY A 1 124 ? -2.996 -9.521 26.961 1.00 93.56 124 GLY A CA 1
ATOM 936 C C . GLY A 1 124 ? -4.276 -8.926 26.366 1.00 93.56 124 GLY A C 1
ATOM 937 O O . GLY A 1 124 ? -4.981 -8.183 27.047 1.00 93.56 124 GLY A O 1
ATOM 938 N N . ALA A 1 125 ? -4.644 -9.311 25.140 1.00 94.81 125 ALA A N 1
ATOM 939 C CA . ALA A 1 125 ? -5.866 -8.843 24.489 1.00 94.81 125 ALA A CA 1
ATOM 940 C C . ALA A 1 125 ? -7.142 -9.221 25.252 1.00 94.81 125 ALA A C 1
ATOM 942 O O . ALA A 1 125 ? -8.104 -8.453 25.236 1.00 94.81 125 ALA A O 1
ATOM 943 N N . LYS A 1 126 ? -7.170 -10.352 25.972 1.00 92.25 126 LYS A N 1
ATOM 944 C CA . LYS A 1 126 ? -8.337 -10.775 26.769 1.00 92.25 126 LYS A CA 1
ATOM 945 C C . LYS A 1 126 ? -8.588 -9.859 27.967 1.00 92.25 126 LYS A C 1
ATOM 947 O O . LYS A 1 126 ? -9.747 -9.573 28.257 1.00 92.25 126 LYS A O 1
ATOM 952 N N . GLY A 1 127 ? -7.530 -9.357 28.603 1.00 89.62 127 GLY A N 1
ATOM 953 C CA . GLY A 1 127 ? -7.620 -8.449 29.754 1.00 89.62 127 GLY A CA 1
ATOM 954 C C . GLY A 1 127 ? -7.577 -6.958 29.407 1.00 89.62 127 GLY A C 1
ATOM 955 O O . GLY A 1 127 ? -7.867 -6.125 30.260 1.00 89.62 127 GLY A O 1
ATOM 956 N N . PHE A 1 128 ? -7.211 -6.600 28.176 1.00 89.75 128 PHE A N 1
ATOM 957 C CA . PHE A 1 128 ? -7.085 -5.203 27.771 1.00 89.75 128 PHE A CA 1
ATOM 958 C C . PHE A 1 128 ? -8.451 -4.519 27.620 1.00 89.75 128 PHE A C 1
ATOM 960 O O . PHE A 1 128 ? -9.398 -5.102 27.081 1.00 89.75 128 PHE A O 1
ATOM 967 N N . SER A 1 129 ? -8.508 -3.265 28.066 1.00 87.12 129 SER A N 1
ATOM 968 C CA . SER A 1 129 ? -9.597 -2.318 27.840 1.00 87.12 129 SER A CA 1
ATOM 969 C C . SER A 1 129 ? -8.998 -0.919 27.709 1.00 87.12 129 SER A C 1
ATOM 971 O O . SER A 1 129 ? -8.085 -0.567 28.459 1.00 87.12 129 SER A O 1
ATOM 973 N N . PHE A 1 130 ? -9.508 -0.112 26.777 1.00 84.50 130 PHE A N 1
ATOM 974 C CA . PHE A 1 130 ? -9.088 1.293 26.635 1.00 84.50 130 PHE A CA 1
ATOM 975 C C . PHE A 1 130 ? -9.535 2.166 27.806 1.00 84.50 130 PHE A C 1
ATOM 977 O O . PHE A 1 130 ? -8.923 3.192 28.093 1.00 84.50 130 PHE A O 1
ATOM 984 N N . PHE A 1 131 ? -10.588 1.732 28.488 1.00 75.81 131 PHE A N 1
ATOM 985 C CA . PHE A 1 131 ? -11.175 2.417 29.621 1.00 75.81 131 PHE A CA 1
ATOM 986 C C . PHE A 1 131 ? -11.045 1.479 30.815 1.00 75.81 131 PHE A C 1
ATOM 988 O O . PHE A 1 131 ? -11.622 0.388 30.823 1.00 75.81 131 PHE A O 1
ATOM 995 N N . LYS A 1 132 ? -10.211 1.860 31.783 1.00 64.25 132 LYS A N 1
ATOM 996 C CA . LYS A 1 132 ? -10.205 1.227 33.101 1.00 64.25 132 LYS A CA 1
ATOM 997 C C . LYS A 1 132 ? -11.321 1.881 33.905 1.00 64.25 132 LYS A C 1
ATOM 999 O O . LYS A 1 132 ? -11.407 3.107 33.907 1.00 64.25 132 LYS A O 1
ATOM 1004 N N . GLU A 1 133 ? -12.163 1.076 34.545 1.00 55.78 133 GLU A N 1
ATOM 1005 C CA . GLU A 1 133 ? -13.018 1.580 35.618 1.00 55.78 133 GLU A CA 1
ATOM 1006 C C . GLU A 1 133 ? -12.083 2.176 36.681 1.00 55.78 133 GLU A C 1
ATOM 1008 O O . GLU A 1 133 ? -11.130 1.516 37.109 1.00 55.78 133 GLU A O 1
ATOM 1013 N N . GLY A 1 134 ? -12.260 3.469 36.956 1.00 44.44 134 GLY A N 1
ATOM 1014 C CA . GLY A 1 134 ? -11.538 4.184 38.007 1.00 44.44 134 GLY A CA 1
ATOM 1015 C C . GLY A 1 134 ? -12.084 3.847 39.382 1.00 44.44 134 GLY A C 1
ATOM 1016 O O . GLY A 1 134 ? -13.284 3.504 39.463 1.00 44.44 134 GLY A O 1
#

Mean predicted aligned error: 15.73 Å

Secondary structure (DSSP, 8-state):
-EEEEETTEEEEEEEEE-TTT--EEEEEEEE-SS-HHHHHHHHHHHSEEEPHHHHHHHHHHHHTSTTSTTTTS-S--EEE-TTT--EEEGGGEEEEEEEEEETTEEEEEEEEEEETT-HHHHHHHHH--SS---

Radius of gyration: 22.97 Å; Cα contacts (8 Å, |Δi|>4): 194; chains: 1; bounding box: 43×40×68 Å